Protein AF-A0A7S2GT91-F1 (afdb_monomer_lite)

InterPro domains:
  IPR021109 Aspartic peptidase domain superfamily [G3DSA:2.40.70.10] (1-88)
  IPR021109 Aspartic peptidase domain superfamily [SSF50630] (3-86)
  IPR033121 Peptidase family A1 domain [PF00026] (3-85)
  IPR033121 Peptidase family A1 domain [PS51767] (1-90)

Foldseek 3Di:
DPQVPPDWDWDQDPNDIDTQGSLLFKAFEDADADPVCVLVDDDDPVDRIDGNDGDWQAADPVGGDDDDDRSQLQQKPKDWDPPPDNVPTDMDIAGQDPVRDHQDDPVSVVPDPVVSVPHHHYHYNVPDDDDPVNVVCCVVVNIPD

Structure (mmCIF, N/CA/C/O backbone):
data_AF-A0A7S2GT91-F1
#
_entry.id   AF-A0A7S2GT91-F1
#
loop_
_atom_site.group_PDB
_atom_site.id
_atom_site.type_symbol
_atom_site.label_atom_id
_atom_site.label_alt_id
_atom_site.label_comp_id
_atom_site.label_asym_id
_atom_site.label_entity_id
_atom_site.label_seq_id
_atom_site.pdbx_PDB_ins_code
_atom_site.Cartn_x
_atom_site.Cartn_y
_atom_site.Cartn_z
_atom_site.occupancy
_atom_site.B_iso_or_equiv
_atom_site.auth_seq_id
_atom_site.auth_comp_id
_atom_site.auth_asym_id
_atom_site.auth_atom_id
_atom_site.pdbx_PDB_model_num
ATOM 1 N N . SER A 1 1 ? 7.540 -9.090 -18.708 1.00 60.00 1 SER A N 1
ATOM 2 C CA . SER A 1 1 ? 7.267 -10.076 -17.644 1.00 60.00 1 SER A CA 1
ATOM 3 C C . SER A 1 1 ? 5.982 -10.811 -17.950 1.00 60.00 1 SER A C 1
ATOM 5 O O . SER A 1 1 ? 5.099 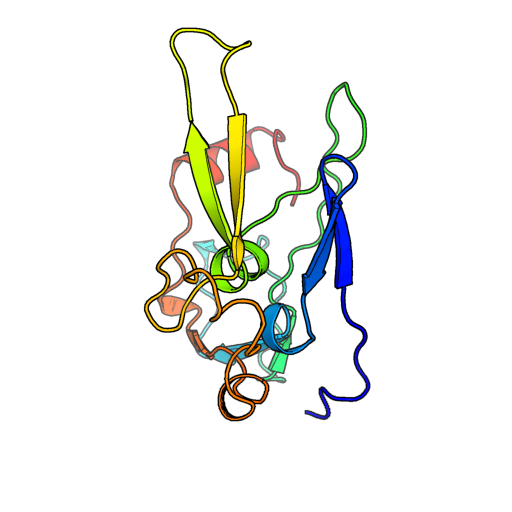-10.192 -18.525 1.00 60.00 1 SER A O 1
ATOM 7 N N . ASN A 1 2 ? 5.879 -12.097 -17.606 1.00 77.56 2 ASN A N 1
ATOM 8 C CA . ASN A 1 2 ? 4.626 -12.842 -17.730 1.00 77.56 2 ASN A CA 1
ATOM 9 C C . ASN A 1 2 ? 3.833 -12.684 -16.423 1.00 77.56 2 ASN A C 1
ATOM 11 O O . ASN A 1 2 ? 4.200 -13.292 -15.422 1.00 77.56 2 ASN A O 1
ATOM 15 N N . LEU A 1 3 ? 2.832 -11.803 -16.405 1.00 84.12 3 LEU A N 1
ATOM 16 C CA . LEU A 1 3 ? 2.021 -11.534 -15.208 1.00 84.12 3 LEU A CA 1
ATOM 17 C C . LEU A 1 3 ? 0.912 -12.567 -15.017 1.00 84.12 3 LEU A C 1
ATOM 19 O O . LEU A 1 3 ? 0.526 -12.834 -13.888 1.00 84.12 3 LEU A O 1
ATOM 23 N N . GLU A 1 4 ? 0.472 -13.207 -16.100 1.00 82.31 4 GLU A N 1
ATOM 24 C CA . GLU A 1 4 ? -0.656 -14.148 -16.110 1.00 82.31 4 GLU A CA 1
ATOM 25 C C . GLU A 1 4 ? -0.399 -15.419 -15.287 1.00 82.31 4 GLU A C 1
ATOM 27 O O . GLU A 1 4 ? -1.331 -16.130 -14.925 1.00 82.31 4 GLU A O 1
ATOM 32 N N . VAL A 1 5 ? 0.868 -15.720 -14.989 1.00 88.00 5 VAL A N 1
ATOM 33 C CA . VAL A 1 5 ? 1.263 -16.870 -14.159 1.00 88.00 5 VAL A CA 1
ATOM 34 C C . VAL A 1 5 ? 1.324 -16.544 -12.669 1.00 88.00 5 VAL A C 1
ATOM 36 O O . VAL A 1 5 ? 1.514 -17.448 -11.855 1.00 88.00 5 VAL A O 1
ATOM 39 N N . LEU A 1 6 ? 1.227 -15.265 -12.304 1.00 91.50 6 LEU A N 1
ATOM 40 C CA . LEU A 1 6 ? 1.291 -14.830 -10.917 1.00 91.50 6 LEU A CA 1
ATOM 41 C C . LEU A 1 6 ? -0.102 -14.911 -10.275 1.00 91.50 6 LEU A C 1
ATOM 43 O O . LEU A 1 6 ? -1.104 -14.660 -10.943 1.00 91.50 6 LEU A O 1
ATOM 47 N N . PRO A 1 7 ? -0.189 -15.264 -8.984 1.00 94.50 7 PRO A N 1
ATOM 48 C CA . PRO A 1 7 ? -1.471 -15.428 -8.319 1.00 94.50 7 PRO A CA 1
ATOM 49 C C . PRO A 1 7 ? -2.102 -14.082 -7.959 1.00 94.50 7 PRO A C 1
ATOM 51 O O . PRO A 1 7 ? -1.409 -13.093 -7.711 1.00 94.50 7 PRO A O 1
ATOM 54 N N . ASP A 1 8 ? -3.419 -14.077 -7.798 1.00 93.88 8 ASP A N 1
ATOM 55 C CA . ASP A 1 8 ? -4.094 -13.008 -7.069 1.00 93.88 8 ASP A CA 1
ATOM 56 C C . ASP A 1 8 ? -3.780 -13.130 -5.569 1.00 93.88 8 ASP A C 1
ATOM 58 O O . ASP A 1 8 ? -3.838 -14.219 -4.990 1.00 93.88 8 ASP A O 1
ATOM 62 N N . LEU A 1 9 ? -3.482 -12.008 -4.911 1.00 94.38 9 LEU A N 1
ATOM 63 C CA . LEU A 1 9 ? -3.353 -11.963 -3.453 1.00 94.38 9 LEU A CA 1
ATOM 64 C C . LEU A 1 9 ? -4.732 -11.741 -2.832 1.00 94.38 9 LEU A C 1
ATOM 66 O O . LEU A 1 9 ? -5.360 -10.707 -3.070 1.00 94.38 9 LEU A O 1
ATOM 70 N N . ALA A 1 10 ? -5.194 -12.701 -2.032 1.00 94.38 10 ALA A N 1
ATOM 71 C CA . ALA A 1 10 ? -6.504 -12.670 -1.391 1.00 94.38 10 ALA A CA 1
ATOM 72 C C . ALA A 1 10 ? -6.414 -12.254 0.086 1.00 94.38 10 ALA A C 1
ATOM 74 O O . ALA A 1 10 ? -5.566 -12.738 0.834 1.00 94.38 10 ALA A O 1
ATOM 75 N N . PHE A 1 11 ? -7.333 -11.387 0.507 1.00 93.44 11 PHE A N 1
ATOM 76 C CA . PHE A 1 11 ? -7.465 -10.882 1.871 1.00 93.44 11 PHE A CA 1
ATOM 77 C C . PHE A 1 11 ? -8.904 -11.059 2.349 1.00 93.44 11 PHE A C 1
ATOM 79 O O . PHE A 1 11 ? -9.843 -10.819 1.591 1.00 93.44 11 PHE A O 1
ATOM 86 N N . GLU A 1 12 ? -9.084 -11.404 3.621 1.00 94.06 12 GLU A N 1
ATOM 87 C CA . GLU A 1 12 ? -10.391 -11.389 4.275 1.00 94.06 12 GLU A CA 1
ATOM 88 C C . GLU A 1 12 ? -10.433 -10.245 5.291 1.00 94.06 12 GLU A C 1
ATOM 90 O O . GLU A 1 12 ? -9.683 -10.235 6.267 1.00 94.06 12 GLU A O 1
ATOM 95 N N . LEU A 1 13 ? -11.298 -9.256 5.053 1.00 93.06 13 LEU A N 1
ATOM 96 C CA . LEU A 1 13 ? -11.443 -8.080 5.912 1.00 93.06 13 LEU A CA 1
ATOM 97 C C . LEU A 1 13 ? -12.910 -7.939 6.316 1.00 93.06 13 LEU A C 1
ATOM 99 O O . LEU A 1 13 ? -13.780 -7.731 5.471 1.00 93.06 13 LEU A O 1
ATOM 103 N N . GLY A 1 14 ? -13.197 -8.070 7.614 1.00 89.94 14 GLY A N 1
ATOM 104 C CA . GLY A 1 14 ? -14.567 -7.982 8.133 1.00 89.94 14 GLY A CA 1
ATOM 105 C C . GLY A 1 14 ? -15.518 -9.020 7.521 1.00 89.94 14 GLY A C 1
ATOM 106 O O . GLY A 1 14 ? -16.666 -8.692 7.231 1.00 89.94 14 GLY A O 1
ATOM 107 N N . GLY A 1 15 ? -15.023 -10.237 7.258 1.00 93.06 15 GLY A N 1
ATOM 108 C CA . GLY A 1 15 ? -15.782 -11.322 6.624 1.00 93.06 15 GLY A CA 1
ATOM 109 C C . GLY A 1 15 ? -16.044 -11.131 5.125 1.00 93.06 15 GLY A C 1
ATOM 110 O O . GLY A 1 15 ? -16.857 -11.854 4.553 1.00 93.06 15 GLY A O 1
ATOM 111 N N . LYS A 1 16 ? -15.400 -10.148 4.478 1.00 92.50 16 LYS A N 1
ATOM 112 C CA . LYS A 1 16 ? -15.510 -9.903 3.034 1.00 92.50 16 LYS A CA 1
ATOM 113 C C . LYS A 1 16 ? -14.185 -10.196 2.323 1.00 92.50 16 LYS A C 1
ATOM 115 O O . LYS A 1 16 ? -13.140 -9.766 2.820 1.00 92.50 16 LYS A O 1
ATOM 120 N N . PRO A 1 17 ? -14.214 -10.873 1.162 1.00 94.06 17 PRO A N 1
ATOM 121 C CA . PRO A 1 17 ? -13.017 -11.131 0.377 1.00 94.06 17 PRO A CA 1
ATOM 122 C C . PRO A 1 17 ? -12.605 -9.900 -0.442 1.00 94.06 17 PRO A C 1
ATOM 124 O O . PRO A 1 17 ? -13.443 -9.220 -1.035 1.00 94.06 17 PRO A O 1
ATOM 127 N N . PHE A 1 18 ? -11.300 -9.656 -0.516 1.00 94.00 18 PHE A N 1
ATOM 128 C CA . PHE A 1 18 ? -10.662 -8.652 -1.366 1.00 94.00 18 PHE A CA 1
ATOM 129 C C . PHE A 1 18 ? -9.497 -9.298 -2.112 1.00 94.00 18 PHE A C 1
ATOM 131 O O . PHE A 1 18 ? -8.775 -10.111 -1.541 1.00 94.00 18 PHE A O 1
ATOM 138 N N . MET A 1 19 ? -9.303 -8.940 -3.380 1.00 94.50 19 MET A N 1
ATOM 139 C CA . MET A 1 19 ? -8.294 -9.546 -4.245 1.00 94.50 19 MET A CA 1
ATOM 140 C C . MET A 1 19 ? -7.448 -8.473 -4.923 1.00 94.50 19 MET A C 1
ATOM 142 O O . MET A 1 19 ? -7.968 -7.505 -5.482 1.00 94.50 19 MET A O 1
ATOM 146 N N . LEU A 1 20 ? -6.132 -8.659 -4.890 1.00 92.88 20 LEU A N 1
ATOM 147 C CA . LEU A 1 20 ? -5.183 -7.853 -5.645 1.00 92.88 20 LEU A CA 1
ATOM 148 C C . LEU A 1 20 ? -4.613 -8.697 -6.787 1.00 92.88 20 LEU A C 1
ATOM 150 O O . LEU A 1 20 ? -3.889 -9.653 -6.502 1.00 92.88 20 LEU A O 1
ATOM 154 N N . PRO A 1 21 ? -4.905 -8.350 -8.051 1.00 92.50 21 PRO A N 1
ATOM 155 C CA . PRO A 1 21 ? -4.297 -9.032 -9.180 1.00 92.50 21 PRO A CA 1
ATOM 156 C C . PRO A 1 21 ? -2.807 -8.681 -9.305 1.00 92.50 21 PRO A C 1
ATOM 158 O O . PRO A 1 21 ? -2.372 -7.680 -8.717 1.00 92.50 21 PRO A O 1
ATOM 161 N N . PRO A 1 22 ? -2.021 -9.451 -10.078 1.00 93.50 22 PRO A N 1
ATOM 162 C CA . PRO A 1 22 ? -0.601 -9.197 -10.313 1.00 93.50 22 PRO A CA 1
ATOM 163 C C . PRO A 1 22 ? -0.260 -7.743 -10.633 1.00 93.50 22 PRO A C 1
ATOM 165 O O . PRO A 1 22 ? 0.687 -7.194 -10.078 1.00 93.50 22 PRO A O 1
ATOM 168 N N . GLU A 1 23 ? -1.064 -7.058 -11.441 1.00 90.12 23 GLU A N 1
ATOM 169 C CA . GLU A 1 23 ? -0.813 -5.669 -11.844 1.00 90.12 23 GLU A CA 1
ATOM 170 C C . GLU A 1 23 ? -1.006 -4.654 -10.712 1.00 90.12 23 GLU A C 1
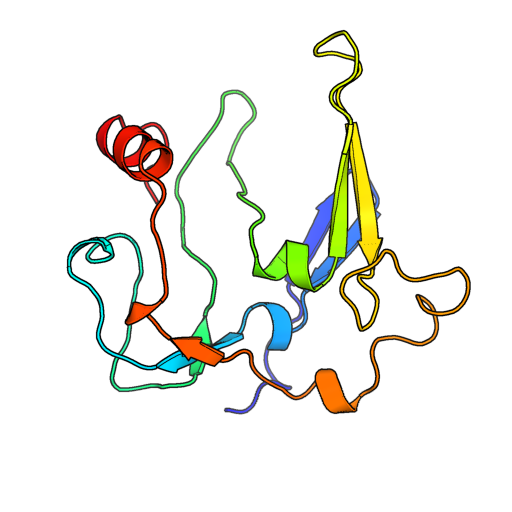ATOM 172 O O . GLU A 1 23 ? -0.571 -3.505 -10.819 1.00 90.12 23 GLU A O 1
ATOM 177 N N . ALA A 1 24 ? -1.670 -5.049 -9.623 1.00 91.19 24 ALA A N 1
ATOM 178 C CA . ALA A 1 24 ? -1.828 -4.204 -8.449 1.00 91.19 24 ALA A CA 1
ATOM 179 C C . ALA A 1 24 ? -0.580 -4.220 -7.555 1.00 91.19 24 ALA A C 1
ATOM 181 O O . ALA A 1 24 ? -0.309 -3.214 -6.897 1.00 91.19 24 ALA A O 1
ATOM 182 N N . TYR A 1 25 ? 0.175 -5.325 -7.530 1.00 92.19 25 TYR A N 1
ATOM 183 C CA . TYR A 1 25 ? 1.337 -5.502 -6.650 1.00 92.19 25 TYR A CA 1
ATOM 184 C C . TYR A 1 25 ? 2.674 -5.673 -7.388 1.00 92.19 25 TYR A C 1
ATOM 186 O O . TYR A 1 25 ? 3.717 -5.672 -6.739 1.00 92.19 25 TYR A O 1
ATOM 194 N N . MET A 1 26 ? 2.669 -5.774 -8.716 1.00 92.75 26 MET A N 1
ATOM 195 C CA . MET A 1 26 ? 3.848 -5.705 -9.582 1.00 92.75 26 MET A CA 1
ATOM 196 C C . MET A 1 26 ? 3.911 -4.345 -10.282 1.00 92.75 26 MET A C 1
ATOM 198 O O . MET A 1 26 ? 2.888 -3.753 -10.629 1.00 92.75 26 MET A O 1
ATOM 202 N N . GLY A 1 27 ? 5.117 -3.848 -10.546 1.00 91.88 27 GLY A N 1
ATOM 203 C CA . GLY A 1 27 ? 5.306 -2.591 -11.266 1.00 91.88 27 GLY A CA 1
ATOM 204 C C . GLY A 1 27 ? 6.655 -2.480 -11.954 1.00 91.88 27 GLY A C 1
ATOM 205 O O . GLY A 1 27 ? 7.585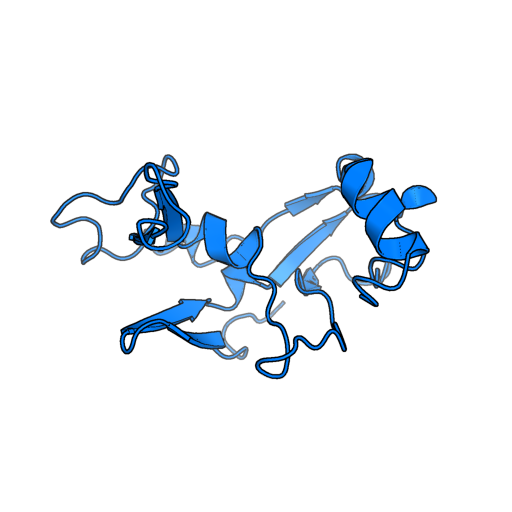 -3.216 -11.649 1.00 91.88 27 GLY A O 1
ATOM 206 N N . GLU A 1 28 ? 6.747 -1.546 -12.890 1.00 92.12 28 GLU A N 1
ATOM 207 C CA . GLU A 1 28 ? 7.996 -1.091 -13.486 1.00 92.12 28 GLU A CA 1
ATOM 208 C C . GLU A 1 28 ? 8.639 -0.042 -12.571 1.00 92.12 28 GLU A C 1
ATOM 210 O O . GLU A 1 28 ? 8.112 1.053 -12.399 1.00 92.12 28 GLU A O 1
ATOM 215 N N . VAL A 1 29 ? 9.770 -0.371 -11.962 1.00 90.62 29 VAL A N 1
ATOM 216 C CA . VAL A 1 29 ? 10.539 0.523 -11.102 1.00 90.62 29 VAL A CA 1
ATOM 217 C C . VAL A 1 29 ? 11.719 1.073 -11.893 1.00 90.62 29 VAL A C 1
ATOM 219 O O . VAL A 1 29 ? 12.499 0.322 -12.479 1.00 90.62 29 VAL A O 1
ATOM 222 N N . GLU A 1 30 ? 11.841 2.394 -11.906 1.00 90.75 30 GLU A N 1
ATOM 223 C CA . GLU A 1 30 ? 12.876 3.126 -12.630 1.00 90.75 30 GLU A CA 1
ATOM 224 C C . GLU A 1 30 ? 13.558 4.173 -11.739 1.00 90.75 30 GLU A C 1
ATOM 226 O O . GLU A 1 30 ? 13.117 4.469 -10.625 1.00 90.75 30 GLU A O 1
ATOM 231 N N . GLY A 1 31 ? 14.650 4.744 -12.249 1.00 86.56 31 GLY A N 1
ATOM 232 C CA . GLY A 1 31 ? 15.465 5.717 -11.525 1.00 86.56 31 GLY A CA 1
ATOM 233 C C . GLY A 1 31 ? 16.510 5.078 -10.605 1.00 86.56 31 GLY A C 1
ATOM 234 O O . GLY A 1 31 ? 16.666 3.859 -10.533 1.00 86.56 31 GLY A O 1
ATOM 235 N N . GLY A 1 32 ? 17.280 5.932 -9.931 1.00 85.69 32 GLY A N 1
ATOM 236 C CA . GLY A 1 32 ? 18.253 5.512 -8.923 1.00 85.69 32 GLY A CA 1
ATOM 237 C C . GLY A 1 32 ? 17.602 5.389 -7.549 1.00 85.69 32 GLY A C 1
ATOM 238 O O . GLY A 1 32 ? 16.668 6.126 -7.250 1.00 85.69 32 GLY A O 1
ATOM 239 N N . LEU A 1 33 ? 18.110 4.487 -6.706 1.00 86.75 33 LEU A N 1
ATOM 240 C CA . LEU A 1 33 ? 17.697 4.381 -5.307 1.00 86.75 33 LEU A CA 1
ATOM 241 C C . LEU A 1 33 ? 18.217 5.601 -4.523 1.00 86.75 33 LEU A C 1
ATOM 243 O O . LEU A 1 33 ? 19.433 5.716 -4.346 1.00 86.75 33 LEU A O 1
ATOM 247 N N . PRO A 1 34 ? 17.347 6.501 -4.029 1.00 87.62 34 PRO A N 1
ATOM 248 C CA . PRO A 1 34 ? 17.774 7.591 -3.166 1.00 87.62 34 PRO A CA 1
ATOM 249 C C . PRO A 1 34 ? 18.324 7.055 -1.842 1.00 87.62 34 PRO A C 1
ATOM 251 O O . PRO A 1 34 ? 17.788 6.099 -1.281 1.00 87.62 34 PRO A O 1
ATOM 254 N N . GLU A 1 35 ? 19.334 7.728 -1.289 1.00 86.44 35 GLU A N 1
ATOM 255 C CA . GLU A 1 35 ? 19.979 7.330 -0.030 1.00 86.44 35 GLU A CA 1
ATOM 256 C C . GLU A 1 35 ? 18.976 7.196 1.129 1.00 86.44 35 GLU A C 1
ATOM 258 O O . GLU A 1 35 ? 19.067 6.274 1.933 1.00 86.44 35 GLU A O 1
ATOM 263 N N . HIS A 1 36 ? 17.948 8.053 1.184 1.00 81.50 36 HIS A N 1
ATOM 264 C CA . HIS A 1 36 ? 16.930 8.007 2.241 1.00 81.50 36 HIS A CA 1
ATOM 265 C C . HIS A 1 36 ? 15.990 6.798 2.174 1.00 81.50 36 HIS A C 1
ATOM 267 O O . HIS A 1 36 ? 15.197 6.615 3.098 1.00 81.50 36 HIS A O 1
ATOM 273 N N . LEU A 1 37 ? 16.031 6.020 1.090 1.00 83.75 37 LEU A N 1
ATOM 274 C CA . LEU A 1 37 ? 15.278 4.774 0.930 1.00 83.75 37 LEU A CA 1
ATOM 275 C C . LEU A 1 37 ? 16.166 3.534 1.076 1.00 83.75 37 LEU A C 1
ATOM 277 O O . LEU A 1 37 ? 15.644 2.417 1.123 1.00 83.75 37 LEU A O 1
ATOM 281 N N . ALA A 1 38 ? 17.488 3.710 1.174 1.00 81.56 38 ALA A N 1
ATOM 282 C CA . ALA A 1 38 ? 18.410 2.607 1.394 1.00 81.56 38 ALA A CA 1
ATOM 283 C C . ALA A 1 38 ? 18.073 1.894 2.715 1.00 81.56 38 ALA A C 1
ATOM 285 O O . ALA A 1 38 ? 17.970 2.518 3.770 1.00 81.56 38 ALA A O 1
ATOM 286 N N . GLY A 1 39 ? 17.863 0.577 2.645 1.00 78.62 39 GLY A N 1
ATOM 287 C CA . GLY A 1 39 ? 17.475 -0.249 3.794 1.00 78.62 39 GLY A CA 1
ATOM 288 C C . GLY A 1 39 ? 15.979 -0.251 4.128 1.00 78.62 39 GLY A C 1
ATOM 289 O O . GLY A 1 39 ? 15.589 -0.957 5.047 1.00 78.62 39 GLY A O 1
ATOM 290 N N . VAL A 1 40 ? 15.147 0.500 3.396 1.00 78.62 40 VAL A N 1
ATOM 291 C CA . VAL A 1 40 ? 13.674 0.453 3.518 1.00 78.62 40 VAL A CA 1
ATOM 292 C C . VAL A 1 40 ? 13.055 -0.365 2.395 1.00 78.62 40 VAL A C 1
ATOM 294 O O . VAL A 1 40 ? 12.084 -1.085 2.601 1.00 78.62 40 VAL A O 1
ATOM 297 N N . ILE A 1 41 ? 13.604 -0.221 1.190 1.00 80.38 41 ILE A N 1
ATOM 298 C CA . ILE A 1 41 ? 13.122 -0.914 0.003 1.00 80.38 41 ILE A CA 1
ATOM 299 C C . ILE A 1 41 ? 14.219 -1.807 -0.561 1.00 80.38 41 ILE A C 1
ATOM 301 O O . ILE A 1 41 ? 15.386 -1.415 -0.651 1.00 80.38 41 ILE A O 1
ATOM 305 N N . SER A 1 42 ? 13.833 -3.009 -0.971 1.00 77.25 42 SER A N 1
ATOM 306 C CA . SER A 1 42 ? 14.672 -3.871 -1.793 1.00 77.25 42 SER A CA 1
ATOM 307 C C . SER A 1 42 ? 14.506 -3.448 -3.246 1.00 77.25 42 SER A C 1
ATOM 309 O O . SER A 1 42 ? 13.419 -3.559 -3.804 1.00 77.25 42 SER A O 1
ATOM 311 N N . PHE A 1 43 ? 15.578 -2.944 -3.855 1.00 81.62 43 PHE A N 1
ATOM 312 C CA . PHE A 1 43 ? 15.577 -2.522 -5.251 1.00 81.62 43 PHE A CA 1
ATOM 313 C C . PHE A 1 43 ? 16.615 -3.308 -6.042 1.00 81.62 43 PHE A C 1
ATOM 315 O O . PHE A 1 43 ? 17.790 -3.344 -5.675 1.00 81.62 43 PHE A O 1
ATOM 322 N N . ASN A 1 44 ? 16.180 -3.907 -7.148 1.00 80.19 44 ASN A N 1
ATOM 323 C CA . ASN A 1 44 ? 17.068 -4.578 -8.086 1.00 80.19 44 ASN A CA 1
ATOM 324 C C . ASN A 1 44 ? 17.184 -3.768 -9.383 1.00 80.19 44 ASN A C 1
ATOM 326 O O . ASN A 1 44 ? 16.321 -3.851 -10.249 1.00 80.19 44 ASN A O 1
ATOM 330 N N . SER A 1 45 ? 18.287 -3.039 -9.557 1.00 79.00 45 SER A N 1
ATOM 331 C CA . SER A 1 45 ? 18.522 -2.212 -10.750 1.00 79.00 45 SER A CA 1
ATOM 332 C C . SER A 1 45 ? 18.633 -2.998 -12.064 1.00 79.00 45 SER A C 1
ATOM 334 O O . SER A 1 45 ? 18.541 -2.397 -13.131 1.00 79.00 45 SER A O 1
ATOM 336 N N . SER A 1 46 ? 18.819 -4.323 -12.013 1.00 80.06 46 SER A N 1
ATOM 337 C CA . SER A 1 46 ? 18.892 -5.174 -13.210 1.00 80.06 46 SER A CA 1
ATOM 338 C C . SER A 1 46 ? 17.525 -5.567 -13.779 1.00 80.06 46 SER A C 1
ATOM 340 O O . SER A 1 46 ? 17.454 -6.001 -14.925 1.00 80.06 46 SER A O 1
ATOM 342 N N . ASN A 1 47 ? 16.441 -5.394 -13.013 1.00 80.62 47 ASN A N 1
ATOM 343 C CA . ASN A 1 47 ? 15.086 -5.753 -13.425 1.00 80.62 47 ASN A CA 1
ATOM 344 C C . ASN A 1 47 ? 14.150 -4.563 -13.260 1.00 80.62 47 ASN A C 1
ATOM 346 O O . ASN A 1 47 ? 13.976 -4.049 -12.162 1.00 80.62 47 ASN A O 1
ATOM 350 N N . THR A 1 48 ? 13.479 -4.156 -14.331 1.00 83.50 48 THR A N 1
ATOM 351 C CA . THR A 1 48 ? 12.495 -3.073 -14.244 1.00 83.50 48 THR A CA 1
ATOM 352 C C . THR A 1 48 ? 11.200 -3.553 -13.596 1.00 83.50 48 THR A C 1
ATOM 354 O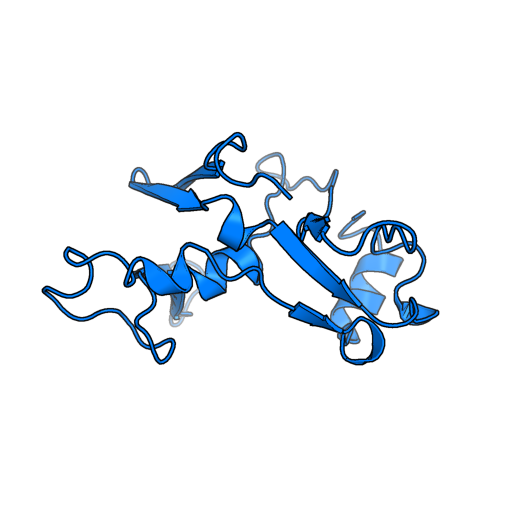 O . THR A 1 48 ? 10.619 -2.823 -12.813 1.00 83.50 48 THR A O 1
ATOM 357 N N . CYS A 1 49 ? 10.757 -4.790 -13.834 1.00 89.75 49 CYS A N 1
ATOM 358 C CA . CYS A 1 49 ? 9.537 -5.328 -13.228 1.00 89.75 49 CYS A CA 1
ATOM 359 C C . CYS A 1 49 ? 9.811 -5.918 -11.834 1.00 89.75 49 CYS A C 1
ATOM 361 O O . CYS A 1 49 ? 10.525 -6.916 -11.722 1.00 89.75 49 CYS A O 1
ATOM 363 N N . GLN A 1 50 ? 9.252 -5.316 -10.784 1.00 90.81 50 GLN A N 1
ATOM 364 C CA . GLN A 1 50 ? 9.516 -5.664 -9.384 1.00 90.81 50 GLN A CA 1
ATOM 365 C C . GLN A 1 50 ? 8.227 -5.692 -8.549 1.00 90.81 50 GLN A C 1
ATOM 367 O O . GLN A 1 50 ? 7.201 -5.126 -8.936 1.00 90.81 50 GLN A O 1
ATOM 372 N N . LEU A 1 51 ? 8.299 -6.344 -7.386 1.00 91.00 51 LEU A N 1
ATOM 373 C CA . LEU A 1 51 ? 7.249 -6.303 -6.371 1.00 91.00 51 LEU A CA 1
ATOM 374 C C . LEU A 1 51 ? 7.146 -4.893 -5.778 1.00 91.00 51 LEU A C 1
ATOM 376 O O . LEU A 1 51 ? 8.145 -4.290 -5.398 1.00 91.00 51 LEU A O 1
ATOM 380 N N . LEU A 1 52 ? 5.921 -4.395 -5.644 1.00 91.38 52 LEU A N 1
ATOM 381 C CA . LEU A 1 52 ? 5.579 -3.137 -4.973 1.00 91.38 52 LEU A CA 1
ATOM 382 C C . LEU A 1 52 ? 5.121 -3.373 -3.524 1.00 91.38 52 LEU A C 1
ATOM 384 O O . LEU A 1 52 ? 4.317 -2.612 -2.980 1.00 91.38 52 LEU A O 1
ATOM 388 N N . LEU A 1 53 ? 5.610 -4.455 -2.921 1.00 90.12 53 LEU A N 1
ATOM 389 C CA . LEU A 1 53 ? 5.343 -4.867 -1.548 1.00 90.12 53 LEU A CA 1
ATOM 390 C C . LEU A 1 53 ? 6.637 -4.802 -0.741 1.00 90.12 53 LEU A C 1
ATOM 392 O O . LEU A 1 53 ? 7.729 -4.947 -1.285 1.00 90.12 53 LEU A O 1
ATOM 396 N N . ILE A 1 54 ? 6.491 -4.595 0.562 1.00 85.62 54 ILE A N 1
ATOM 397 C CA . ILE A 1 54 ? 7.597 -4.569 1.514 1.00 85.62 54 ILE A CA 1
ATOM 398 C C . ILE A 1 54 ? 7.321 -5.674 2.530 1.00 85.62 54 ILE A C 1
ATOM 400 O O . ILE A 1 54 ? 6.204 -5.774 3.044 1.00 85.62 54 ILE A O 1
ATOM 404 N N . GLU A 1 55 ? 8.316 -6.525 2.768 1.00 84.31 55 GLU A N 1
ATOM 405 C CA . GLU A 1 55 ? 8.264 -7.501 3.855 1.00 84.31 55 GLU A CA 1
ATOM 406 C C . GLU A 1 55 ? 8.237 -6.756 5.193 1.00 84.31 55 GLU A C 1
ATOM 408 O O . GLU A 1 55 ? 8.832 -5.696 5.327 1.00 84.31 55 GLU A O 1
ATOM 413 N N . SER A 1 56 ? 7.512 -7.274 6.181 1.00 82.00 56 SER A N 1
ATOM 414 C CA . SER A 1 56 ? 7.582 -6.740 7.537 1.00 82.00 56 SER A CA 1
ATOM 415 C C . SER A 1 56 ? 7.377 -7.857 8.544 1.00 82.00 56 SER A C 1
ATOM 417 O O . SER A 1 56 ? 6.525 -8.727 8.370 1.00 82.00 56 SER A O 1
ATOM 419 N N . ASN A 1 57 ? 8.139 -7.795 9.634 1.00 83.06 57 ASN A N 1
ATOM 420 C CA . ASN A 1 57 ? 7.992 -8.671 10.795 1.00 83.06 57 ASN A CA 1
ATOM 421 C C . ASN A 1 57 ? 7.281 -7.973 11.967 1.00 83.06 57 ASN A C 1
ATOM 423 O O . ASN A 1 57 ? 7.382 -8.416 13.113 1.00 83.06 57 ASN A O 1
ATOM 427 N N . ALA A 1 58 ? 6.578 -6.869 11.698 1.00 83.19 58 ALA A N 1
ATOM 428 C CA . ALA A 1 58 ? 5.890 -6.104 12.722 1.00 83.19 58 ALA A CA 1
ATOM 429 C C . ALA A 1 58 ? 4.733 -6.897 13.354 1.00 83.19 58 ALA A C 1
ATOM 431 O O . ALA A 1 58 ? 3.932 -7.554 12.685 1.00 83.19 58 ALA A O 1
ATOM 432 N N . THR A 1 59 ? 4.608 -6.779 14.673 1.00 86.38 59 THR A N 1
ATOM 433 C CA . THR A 1 59 ? 3.547 -7.411 15.463 1.00 86.38 59 THR A CA 1
ATOM 434 C C . THR A 1 59 ? 2.873 -6.389 16.366 1.00 86.38 59 THR A C 1
ATOM 436 O O . THR A 1 59 ? 3.505 -5.451 16.848 1.00 86.38 59 THR A O 1
ATOM 439 N N . THR A 1 60 ? 1.596 -6.601 16.646 1.00 86.44 60 THR A N 1
ATOM 440 C CA . THR A 1 60 ? 0.802 -5.838 17.614 1.00 86.44 60 THR A CA 1
ATOM 441 C C . THR A 1 60 ? 0.431 -6.722 18.805 1.00 86.44 60 THR A C 1
ATOM 443 O O . THR A 1 60 ? 0.616 -7.939 18.767 1.00 86.44 60 THR A O 1
ATOM 446 N N . SER A 1 61 ? -0.184 -6.141 19.839 1.00 90.00 61 SER A N 1
ATOM 447 C CA . SER A 1 61 ? -0.819 -6.901 20.929 1.00 90.00 61 SER A CA 1
ATOM 448 C C . SER A 1 61 ? -1.879 -7.902 20.452 1.00 90.00 61 SER A C 1
ATOM 450 O O . SER A 1 61 ? -2.251 -8.800 21.199 1.00 90.00 61 SER A O 1
ATOM 452 N N . ASN A 1 62 ? -2.374 -7.745 19.223 1.00 88.12 62 ASN A N 1
ATOM 453 C CA . ASN A 1 62 ? -3.440 -8.544 18.630 1.00 88.12 62 ASN A CA 1
ATOM 454 C C . ASN A 1 62 ? -2.919 -9.547 17.584 1.00 88.12 62 ASN A C 1
ATOM 456 O O . ASN A 1 62 ? -3.724 -10.211 16.938 1.00 88.12 62 ASN A O 1
ATOM 460 N N . GLY A 1 63 ? -1.597 -9.665 17.411 1.00 89.94 63 GLY A N 1
ATOM 461 C CA . GLY A 1 63 ? -0.969 -10.565 16.440 1.00 89.94 63 GLY A CA 1
ATOM 462 C C . GLY A 1 63 ? -0.181 -9.833 15.354 1.00 89.94 63 GLY A C 1
ATOM 463 O O . GLY A 1 63 ? 0.121 -8.644 15.478 1.00 89.94 63 GLY A O 1
ATOM 464 N N . ALA A 1 64 ? 0.184 -10.565 14.299 1.00 90.12 64 ALA A N 1
ATOM 465 C CA . ALA A 1 64 ? 0.972 -10.049 13.181 1.00 90.12 64 ALA A CA 1
ATOM 466 C C . ALA A 1 64 ? 0.287 -8.855 12.495 1.00 90.12 64 ALA A C 1
ATOM 468 O O . ALA A 1 64 ? -0.929 -8.852 12.296 1.00 90.12 64 ALA A O 1
ATOM 469 N N . LEU A 1 65 ? 1.072 -7.834 12.145 1.00 88.56 65 LEU A N 1
ATOM 470 C CA . LEU A 1 65 ? 0.573 -6.615 11.522 1.00 88.56 65 LEU A CA 1
ATOM 471 C C . LEU A 1 65 ? 0.659 -6.710 9.999 1.00 88.56 65 LEU A C 1
ATOM 473 O O . LEU A 1 65 ? 1.736 -6.902 9.446 1.00 88.56 65 LEU A O 1
ATOM 477 N N . TRP A 1 66 ? -0.461 -6.453 9.328 1.00 89.88 66 TRP A N 1
ATOM 478 C CA . TRP A 1 66 ? -0.478 -6.126 7.905 1.00 89.88 66 TRP A CA 1
ATOM 479 C C . TRP A 1 66 ? -0.649 -4.623 7.712 1.00 89.88 66 TRP A C 1
ATOM 481 O O . TRP A 1 66 ? -1.538 -4.007 8.302 1.00 89.88 66 TRP A O 1
ATOM 491 N N . ILE A 1 67 ? 0.185 -4.036 6.854 1.00 90.00 67 ILE A N 1
ATOM 492 C CA . ILE A 1 67 ? 0.074 -2.634 6.448 1.00 90.00 67 ILE A CA 1
ATOM 493 C C . ILE A 1 67 ? -0.421 -2.602 5.004 1.00 90.00 67 ILE A C 1
ATOM 495 O O . ILE A 1 67 ? 0.312 -2.921 4.070 1.00 90.00 67 ILE A O 1
ATOM 499 N N . LEU A 1 68 ? -1.678 -2.206 4.818 1.00 92.81 68 LEU A N 1
ATOM 500 C CA . LEU A 1 68 ? -2.264 -2.029 3.493 1.00 92.81 68 LEU A CA 1
ATOM 501 C C . LEU A 1 68 ? -1.960 -0.617 2.995 1.00 92.81 68 LEU A C 1
ATOM 503 O O . LEU A 1 68 ? -2.394 0.370 3.587 1.00 92.81 68 LEU A O 1
ATOM 507 N N . GLY A 1 69 ? -1.173 -0.535 1.925 1.00 90.88 69 GLY A N 1
ATOM 508 C CA . GLY A 1 69 ? -0.726 0.723 1.337 1.00 90.88 69 GLY A CA 1
ATOM 509 C C . GLY A 1 69 ? -1.267 0.961 -0.070 1.00 90.88 69 GLY A C 1
ATOM 510 O O . GLY A 1 69 ? -2.361 0.533 -0.440 1.00 90.88 69 GLY A O 1
ATOM 511 N N . MET A 1 70 ? -0.454 1.639 -0.880 1.00 90.31 70 MET A N 1
ATOM 512 C CA . MET A 1 70 ? -0.827 2.085 -2.224 1.00 90.31 70 MET A CA 1
ATOM 513 C C . MET A 1 70 ? -1.310 0.975 -3.176 1.00 90.31 70 MET A C 1
ATOM 515 O O . MET A 1 70 ? -2.284 1.242 -3.876 1.00 90.31 70 MET A O 1
ATOM 519 N N . PRO A 1 71 ? -0.716 -0.237 -3.230 1.00 91.31 71 PRO A N 1
ATOM 520 C CA . PRO A 1 71 ? -1.257 -1.337 -4.039 1.00 91.31 71 PRO A CA 1
ATOM 521 C C . PRO A 1 71 ? -2.744 -1.604 -3.772 1.00 91.31 71 PRO A C 1
ATOM 523 O O . PRO A 1 71 ? -3.544 -1.707 -4.700 1.00 91.31 71 PRO A O 1
ATOM 526 N N . PHE A 1 72 ? -3.130 -1.610 -2.494 1.00 93.56 72 PHE A N 1
ATOM 527 C CA . PHE A 1 72 ? -4.510 -1.816 -2.074 1.00 93.56 72 PHE A CA 1
ATOM 528 C C . PHE A 1 72 ? -5.375 -0.582 -2.357 1.00 93.56 72 PHE A C 1
ATOM 530 O O . PHE A 1 72 ? -6.388 -0.694 -3.042 1.00 93.56 72 PHE A O 1
ATOM 537 N N . PHE A 1 73 ? -4.952 0.609 -1.915 1.00 91.81 73 PHE A N 1
ATOM 538 C CA . PHE A 1 73 ? -5.732 1.852 -2.063 1.00 91.81 73 PHE A CA 1
ATOM 539 C C . PHE A 1 73 ? -5.909 2.332 -3.510 1.00 91.81 73 PHE A C 1
ATOM 541 O O . PHE A 1 73 ? -6.749 3.183 -3.785 1.00 91.81 73 PHE A O 1
ATOM 548 N N . ARG A 1 74 ? -5.116 1.820 -4.457 1.00 89.25 74 ARG A N 1
ATOM 549 C CA . ARG A 1 74 ? -5.309 2.092 -5.890 1.00 89.25 74 ARG A CA 1
ATOM 550 C C . ARG A 1 74 ? -6.361 1.191 -6.525 1.00 89.25 74 ARG A C 1
ATOM 552 O O . ARG A 1 74 ? -7.006 1.622 -7.475 1.00 89.25 74 ARG A O 1
ATOM 559 N N . LYS A 1 75 ? -6.493 -0.053 -6.055 1.00 90.62 75 LYS A N 1
ATOM 560 C CA . LYS A 1 75 ? -7.524 -0.993 -6.522 1.00 90.62 75 LYS A CA 1
ATOM 561 C C . LYS A 1 75 ? -8.856 -0.732 -5.821 1.00 90.62 75 LYS A C 1
ATOM 563 O O . LYS A 1 75 ? -9.912 -0.832 -6.444 1.00 90.62 75 LYS A O 1
ATOM 568 N N . TYR A 1 76 ? -8.790 -0.368 -4.547 1.00 92.94 76 TYR A N 1
ATOM 569 C CA . TYR A 1 76 ? -9.944 -0.136 -3.704 1.00 92.94 76 TYR A CA 1
ATOM 570 C C . TYR A 1 76 ? -9.957 1.292 -3.176 1.00 92.94 76 TYR A C 1
ATOM 572 O O . TYR A 1 76 ? -9.015 1.741 -2.527 1.00 92.94 76 TYR A O 1
ATOM 580 N N . TYR A 1 77 ? -11.058 1.989 -3.428 1.00 93.25 77 TYR A N 1
ATOM 581 C CA . TYR A 1 77 ? -11.341 3.259 -2.795 1.00 93.25 77 TYR A CA 1
ATOM 582 C C . TYR A 1 77 ? -11.647 3.021 -1.315 1.00 93.25 77 TYR A C 1
ATOM 584 O O . TYR A 1 77 ? -12.599 2.311 -0.977 1.00 93.25 77 TYR A O 1
ATOM 592 N N . THR A 1 78 ? -10.851 3.633 -0.440 1.00 93.81 78 THR A N 1
ATOM 593 C CA . THR A 1 78 ? -10.972 3.488 1.014 1.00 93.81 78 THR A CA 1
ATOM 594 C C . THR A 1 78 ? -11.234 4.840 1.657 1.00 93.81 78 THR A C 1
ATOM 596 O O . THR A 1 78 ? -10.472 5.785 1.464 1.00 93.81 78 THR A O 1
ATOM 599 N N . THR A 1 79 ? -12.288 4.931 2.465 1.00 94.69 79 THR A N 1
ATOM 600 C CA . THR A 1 79 ? -12.587 6.111 3.289 1.00 94.69 79 THR A CA 1
ATOM 601 C C . THR A 1 79 ? -12.517 5.756 4.759 1.00 94.69 79 THR A C 1
ATOM 603 O O . THR A 1 79 ? -13.022 4.716 5.173 1.00 94.69 79 THR A O 1
ATOM 606 N N . PHE A 1 80 ? -11.933 6.647 5.555 1.00 95.12 80 PHE A N 1
ATOM 607 C CA . PHE A 1 80 ? -11.835 6.509 7.002 1.00 95.12 80 PHE A CA 1
ATOM 608 C C . PHE A 1 80 ? -12.822 7.461 7.673 1.00 95.12 80 PHE A C 1
ATOM 610 O O . PHE A 1 80 ? -12.773 8.671 7.462 1.00 95.12 80 PHE A O 1
ATOM 617 N N . HIS A 1 81 ? -13.705 6.913 8.498 1.00 96.44 81 HIS A N 1
ATOM 618 C CA . HIS A 1 81 ? -14.608 7.667 9.351 1.00 96.44 81 HIS A CA 1
ATOM 619 C C . HIS A 1 81 ? -14.063 7.644 10.777 1.00 96.44 81 HIS A C 1
ATOM 621 O O . HIS A 1 81 ? -13.952 6.584 11.390 1.00 96.44 81 HIS A O 1
ATOM 627 N N . LEU A 1 82 ? -13.688 8.810 11.301 1.00 95.56 82 LEU A N 1
ATOM 628 C CA . LEU A 1 82 ? -13.054 8.901 12.617 1.00 95.56 82 LEU A CA 1
ATOM 629 C C . LEU A 1 82 ? -14.054 8.895 13.781 1.00 95.56 82 LEU A C 1
ATOM 631 O O . LEU A 1 82 ? -13.665 8.484 14.870 1.00 95.56 82 LEU A O 1
ATOM 635 N N . GLY A 1 83 ? -15.302 9.324 13.555 1.00 94.75 83 GLY A N 1
ATOM 636 C CA . GLY A 1 83 ? -16.302 9.494 14.615 1.00 94.75 83 GLY A CA 1
ATOM 637 C C . GLY A 1 83 ? -15.898 10.508 15.694 1.00 94.75 83 GLY A C 1
ATOM 638 O O . GLY A 1 83 ? -14.873 11.187 15.580 1.00 94.75 83 GLY A O 1
ATOM 639 N N . ALA A 1 84 ? -16.709 10.619 16.748 1.00 95.81 84 ALA A N 1
ATOM 640 C CA . ALA A 1 84 ? -16.380 11.422 17.930 1.00 95.81 84 ALA A CA 1
ATOM 641 C C . ALA A 1 84 ? -15.464 10.670 18.914 1.00 95.81 84 ALA A C 1
ATOM 643 O O . ALA A 1 84 ? -14.716 11.287 19.676 1.00 95.81 84 ALA A O 1
ATOM 644 N N . SER A 1 85 ? -15.509 9.337 18.889 1.00 96.31 85 SER A N 1
ATOM 645 C CA . SER A 1 85 ? -14.810 8.438 19.811 1.00 96.31 85 SER A CA 1
ATOM 646 C C . SER A 1 85 ? -13.992 7.374 19.069 1.00 96.31 85 SER A C 1
ATOM 648 O O . SER A 1 85 ? -14.027 7.275 17.842 1.00 96.31 85 SER A O 1
ATOM 650 N N . ARG A 1 86 ? -13.195 6.573 19.792 1.00 91.69 86 ARG A N 1
ATOM 651 C CA . ARG A 1 86 ? -12.390 5.506 19.168 1.00 91.69 86 ARG A CA 1
ATOM 652 C C . ARG A 1 86 ? -13.275 4.364 18.670 1.00 91.69 86 ARG A C 1
ATOM 654 O O . ARG A 1 86 ? -12.926 3.717 17.689 1.00 91.69 86 ARG A O 1
ATOM 661 N N . GLU A 1 87 ? -14.390 4.143 19.344 1.00 95.00 87 GLU A N 1
ATOM 662 C CA . GLU A 1 87 ? -15.359 3.075 19.130 1.00 95.00 87 GLU A CA 1
ATOM 663 C C . GLU A 1 87 ? -16.200 3.322 17.871 1.00 95.00 87 GLU A C 1
ATOM 665 O O . GLU A 1 87 ? -16.628 2.381 17.212 1.00 95.00 87 GLU A O 1
ATOM 670 N N . GLU A 1 88 ? -16.380 4.589 17.493 1.00 95.44 88 GLU A N 1
ATOM 671 C CA . GLU A 1 88 ? -17.070 5.002 16.264 1.00 95.44 88 GLU A CA 1
ATOM 672 C C . GLU A 1 88 ? -16.173 4.968 15.012 1.00 95.44 88 GLU A C 1
ATOM 674 O O . GLU A 1 88 ? -16.643 5.204 13.887 1.00 95.44 88 GLU A O 1
ATOM 679 N N . ARG A 1 89 ? -14.873 4.687 15.184 1.00 96.06 89 ARG A N 1
ATOM 680 C CA . ARG A 1 89 ? -13.925 4.621 14.069 1.00 96.06 89 ARG A CA 1
ATOM 681 C C . ARG A 1 89 ? -14.264 3.452 13.169 1.00 96.06 89 ARG A C 1
ATOM 683 O O . ARG A 1 89 ? -14.314 2.302 13.592 1.00 96.06 89 ARG A O 1
ATOM 690 N N . SER A 1 90 ? -14.427 3.755 11.895 1.00 95.38 90 SER A N 1
ATOM 691 C CA . SER A 1 90 ? -14.725 2.778 10.860 1.00 95.38 90 SER A CA 1
ATOM 692 C C . SER A 1 90 ? -14.001 3.144 9.576 1.00 95.38 90 SER A C 1
ATOM 694 O O . SER A 1 90 ? -13.527 4.266 9.388 1.00 95.38 90 SER A O 1
ATOM 696 N N . PHE A 1 91 ? -13.890 2.178 8.678 1.00 93.81 91 PHE A N 1
ATOM 697 C CA . PHE A 1 91 ? -13.450 2.428 7.319 1.00 93.81 91 PHE A CA 1
ATOM 698 C C . PHE A 1 91 ? -14.375 1.700 6.353 1.00 93.81 91 PHE A C 1
ATOM 700 O O . PHE A 1 91 ? -14.938 0.652 6.671 1.00 93.81 91 PHE A O 1
ATOM 707 N N . TYR A 1 92 ? -14.534 2.283 5.175 1.00 94.25 92 TYR A N 1
ATOM 708 C CA . TYR A 1 92 ? -15.405 1.795 4.118 1.00 94.25 92 TYR A CA 1
ATOM 709 C C . TYR A 1 92 ? -14.561 1.563 2.879 1.00 94.25 92 TYR A C 1
ATOM 711 O O . TYR A 1 92 ? -13.725 2.401 2.540 1.00 94.25 92 TYR A O 1
ATOM 719 N N . ILE A 1 93 ? -14.774 0.422 2.231 1.00 93.50 93 ILE A N 1
ATOM 720 C CA . ILE A 1 93 ? -14.000 -0.011 1.072 1.00 93.50 93 ILE A CA 1
ATOM 721 C C . ILE A 1 93 ? -14.966 -0.335 -0.064 1.00 93.50 93 ILE A C 1
ATOM 723 O O . ILE A 1 93 ? -15.956 -1.039 0.145 1.00 93.50 93 ILE A O 1
ATOM 727 N N . THR A 1 94 ? -14.659 0.156 -1.259 1.00 91.94 94 THR A N 1
ATOM 728 C CA . THR A 1 94 ? -15.305 -0.233 -2.519 1.00 91.94 94 THR A CA 1
ATOM 729 C C . THR A 1 94 ? -14.264 -0.286 -3.636 1.00 91.94 94 THR A C 1
ATOM 731 O O . THR A 1 94 ? -13.134 0.159 -3.441 1.00 91.94 94 THR A O 1
ATOM 734 N N . GLU A 1 95 ? -14.589 -0.845 -4.801 1.00 90.56 95 GLU A N 1
ATOM 735 C CA . GLU A 1 95 ? -13.685 -0.752 -5.952 1.00 90.56 95 GLU A CA 1
ATOM 736 C C . GLU A 1 95 ? -13.452 0.715 -6.342 1.00 90.56 95 GLU A C 1
ATOM 738 O O . GLU A 1 95 ? -14.363 1.544 -6.288 1.00 90.56 95 GLU A O 1
ATOM 743 N N . ALA A 1 96 ? -12.216 1.042 -6.719 1.00 89.75 96 ALA A N 1
ATOM 744 C CA . ALA A 1 96 ? -11.899 2.354 -7.266 1.00 89.75 96 ALA A CA 1
ATOM 745 C C . ALA A 1 96 ? -12.333 2.439 -8.739 1.00 89.75 96 ALA A C 1
ATOM 747 O O . ALA A 1 96 ? -11.979 1.580 -9.551 1.00 89.75 96 ALA A O 1
ATOM 748 N N . GLY A 1 97 ? -13.064 3.498 -9.082 1.00 84.00 97 GLY A N 1
ATOM 749 C CA . GLY A 1 97 ? -13.405 3.877 -10.449 1.00 84.00 97 GLY A CA 1
ATOM 750 C C . GLY A 1 97 ? -12.194 4.382 -11.243 1.00 84.00 97 GLY A C 1
ATOM 751 O O . GLY A 1 97 ? -11.064 4.465 -10.749 1.00 84.00 97 GLY A O 1
ATOM 752 N N . GLN A 1 98 ? -12.410 4.733 -12.513 1.00 78.81 98 GLN A N 1
ATOM 753 C CA . GLN A 1 98 ? -11.317 5.109 -13.424 1.00 78.81 98 GLN A CA 1
ATOM 754 C C . GLN A 1 98 ? -10.561 6.377 -13.006 1.00 78.81 98 GLN A C 1
ATOM 756 O O . GLN A 1 98 ? -9.371 6.506 -13.320 1.00 78.81 98 GLN A O 1
ATOM 761 N N . ASP A 1 99 ? -11.254 7.272 -12.314 1.00 83.19 99 ASP A N 1
ATOM 762 C CA . ASP A 1 99 ? -10.815 8.557 -11.775 1.00 83.19 99 ASP A CA 1
ATOM 763 C C . ASP A 1 99 ? -10.430 8.476 -10.285 1.00 83.19 99 ASP A C 1
ATOM 765 O O . ASP A 1 99 ? -10.273 9.502 -9.627 1.00 83.19 99 ASP A O 1
ATOM 769 N N . CYS A 1 100 ? -10.255 7.261 -9.749 1.00 80.12 100 CYS A N 1
ATOM 770 C CA . CYS A 1 100 ? -10.023 7.007 -8.325 1.00 80.12 100 CYS A CA 1
ATOM 771 C C . CYS A 1 100 ? -11.167 7.494 -7.414 1.00 80.12 100 CYS A C 1
ATOM 773 O O . CYS A 1 100 ? -10.940 7.717 -6.224 1.00 80.12 100 CYS A O 1
ATOM 775 N N . SER A 1 101 ? -12.383 7.650 -7.946 1.00 87.81 101 SER A N 1
ATOM 776 C CA . SER A 1 101 ? -13.599 7.845 -7.155 1.00 87.81 101 SER A CA 1
ATOM 777 C C . SER A 1 101 ? -14.197 6.491 -6.726 1.00 87.81 101 SER A C 1
ATOM 779 O O . SER A 1 101 ? -13.757 5.441 -7.210 1.00 87.81 101 SER A O 1
ATOM 781 N N . PRO A 1 102 ? -15.157 6.456 -5.786 1.00 88.94 102 PRO A N 1
ATOM 782 C CA . PRO A 1 102 ? -15.906 5.235 -5.501 1.00 88.94 102 PRO A CA 1
ATOM 783 C C . PRO A 1 102 ? -16.619 4.752 -6.770 1.00 88.94 102 PRO A C 1
ATOM 785 O O . PRO A 1 102 ? -17.407 5.507 -7.337 1.00 88.94 102 PRO A O 1
ATOM 788 N N . ALA A 1 103 ? -16.390 3.504 -7.192 1.00 84.12 103 ALA A N 1
ATOM 789 C CA . ALA A 1 103 ? -17.105 2.943 -8.337 1.00 84.12 103 ALA A CA 1
ATOM 790 C C . ALA A 1 103 ? -18.624 2.982 -8.095 1.00 84.12 103 ALA A C 1
ATOM 792 O O . ALA A 1 103 ? -19.110 2.564 -7.035 1.00 84.12 103 ALA A O 1
ATOM 793 N N . GLY A 1 104 ? -19.369 3.496 -9.074 1.00 74.25 104 GLY A N 1
ATOM 794 C CA . GLY A 1 104 ? -20.817 3.630 -8.985 1.00 74.25 104 GLY A CA 1
ATOM 795 C C . GLY A 1 104 ? -21.548 2.276 -8.995 1.00 74.25 104 GLY A C 1
ATOM 796 O O . GLY A 1 104 ? -20.987 1.253 -9.410 1.00 74.25 104 GLY A O 1
ATOM 797 N N . PRO A 1 105 ? -22.831 2.239 -8.585 1.00 62.94 105 PRO A N 1
ATOM 798 C CA . PRO A 1 105 ? -23.674 1.057 -8.742 1.00 62.94 105 PRO A CA 1
ATOM 799 C C . PRO A 1 105 ? -23.766 0.669 -10.228 1.00 62.94 105 PRO A C 1
ATOM 801 O O . PRO A 1 105 ? -24.370 1.385 -11.021 1.00 62.94 105 PRO A O 1
ATOM 804 N N . GLY A 1 106 ? -23.140 -0.448 -10.609 1.00 59.06 106 GLY A N 1
ATOM 805 C CA . GLY A 1 106 ? -23.065 -0.941 -11.994 1.00 59.06 106 GLY A CA 1
ATOM 806 C C . GLY A 1 106 ? -21.657 -0.928 -12.604 1.00 59.06 106 GLY A C 1
ATOM 807 O O . GLY A 1 106 ? -21.369 -1.754 -13.471 1.00 59.06 106 GLY A O 1
ATOM 808 N N . GLU A 1 107 ? -20.750 -0.090 -12.096 1.00 58.16 107 GLU A N 1
ATOM 809 C CA . GLU A 1 107 ? -19.340 -0.065 -12.518 1.00 58.16 107 GLU A CA 1
ATOM 810 C C . GLU A 1 107 ? -18.527 -1.169 -11.835 1.00 58.16 107 GLU A C 1
ATOM 812 O O . GLU A 1 107 ? -17.678 -1.787 -12.465 1.00 58.16 107 GLU A O 1
ATOM 817 N N . ALA A 1 108 ? -18.850 -1.513 -10.584 1.00 51.97 108 ALA A N 1
ATOM 818 C CA . ALA A 1 108 ? -18.204 -2.622 -9.871 1.00 51.97 108 ALA A CA 1
ATOM 819 C C . ALA A 1 108 ? -18.412 -3.995 -10.554 1.00 51.97 108 ALA A C 1
ATOM 821 O O . ALA A 1 108 ? -17.604 -4.906 -10.401 1.00 51.97 108 ALA A O 1
ATOM 822 N N . SER A 1 109 ? -19.498 -4.150 -11.320 1.00 47.88 109 SER A N 1
ATOM 823 C CA . SER A 1 109 ? -19.817 -5.352 -12.107 1.00 47.88 109 SER A CA 1
ATOM 824 C C . SER A 1 109 ? -19.223 -5.334 -13.518 1.00 47.88 109 SER A C 1
ATOM 826 O O . SER A 1 109 ? -19.082 -6.385 -14.141 1.00 47.88 109 SER A O 1
ATOM 828 N N . GLN A 1 110 ? -18.839 -4.159 -14.017 1.00 45.84 110 GLN A N 1
ATOM 829 C CA . GLN A 1 110 ? -18.040 -4.009 -15.226 1.00 45.84 110 GLN A CA 1
ATOM 830 C C . GLN A 1 110 ? -16.603 -3.804 -14.778 1.00 45.84 110 GLN A C 1
ATOM 832 O O . GLN A 1 110 ? -16.086 -2.691 -14.811 1.00 45.84 110 GLN A O 1
ATOM 837 N N . GLY A 1 111 ? -15.995 -4.884 -14.273 1.00 49.00 111 GLY A N 1
ATOM 838 C CA . GLY A 1 111 ? -14.625 -4.857 -13.774 1.00 49.00 111 GLY A CA 1
ATOM 839 C C . GLY A 1 111 ? -13.727 -4.018 -14.682 1.00 49.00 111 GLY A C 1
ATOM 840 O O . GLY A 1 111 ? -13.892 -4.054 -15.900 1.00 49.00 111 GLY A O 1
ATOM 841 N N . VAL A 1 112 ? -12.825 -3.248 -14.060 1.00 51.38 112 VAL A N 1
ATOM 842 C CA . VAL A 1 112 ? -11.891 -2.311 -14.710 1.00 51.38 112 VAL A CA 1
ATOM 843 C C . VAL A 1 112 ? -11.566 -2.760 -16.144 1.00 51.38 112 VAL A C 1
ATOM 845 O O . VAL A 1 112 ? -11.115 -3.904 -16.289 1.00 51.38 112 VAL A O 1
ATOM 848 N N . PRO A 1 113 ? -11.780 -1.910 -17.177 1.00 46.56 113 PRO A N 1
ATOM 849 C CA . PRO A 1 113 ? -11.576 -2.283 -18.572 1.00 46.56 113 PRO A CA 1
ATOM 850 C C . PRO A 1 113 ? -10.281 -3.075 -18.742 1.00 46.56 113 PRO A C 1
ATOM 852 O O . PRO A 1 113 ? -9.246 -2.671 -18.205 1.00 46.56 113 PRO A O 1
ATOM 855 N N . SER A 1 114 ? -10.347 -4.192 -19.476 1.00 47.31 114 SER A N 1
ATOM 856 C CA . SER A 1 114 ? -9.233 -5.123 -19.738 1.00 47.31 114 SER A CA 1
ATOM 857 C C . SER A 1 114 ? -7.906 -4.423 -20.056 1.00 47.31 114 SER A C 1
ATOM 859 O O . SER A 1 114 ? -6.844 -4.933 -19.723 1.00 47.31 114 SER A O 1
ATOM 861 N N . ASP A 1 115 ? -7.971 -3.243 -20.665 1.00 47.44 115 ASP A N 1
ATOM 862 C CA . ASP A 1 115 ? -6.829 -2.425 -21.066 1.00 47.44 115 ASP A CA 1
ATOM 863 C C . ASP A 1 115 ? -5.986 -1.885 -19.885 1.00 47.44 115 ASP A C 1
ATOM 865 O O . ASP A 1 115 ? -4.806 -1.587 -20.034 1.00 47.44 115 ASP A O 1
ATOM 869 N N . ARG A 1 116 ? -6.550 -1.797 -18.668 1.00 52.34 116 ARG A N 1
ATOM 870 C CA . ARG A 1 116 ? -5.794 -1.472 -17.437 1.00 52.34 116 ARG A CA 1
ATOM 871 C C . ARG A 1 116 ? -5.359 -2.702 -16.642 1.00 52.34 116 ARG A C 1
ATOM 873 O O . ARG A 1 116 ? -4.464 -2.568 -15.813 1.00 52.34 116 ARG A O 1
ATOM 880 N N . ARG A 1 117 ? -5.944 -3.882 -16.892 1.00 53.81 117 ARG A N 1
ATOM 881 C CA . ARG A 1 117 ? -5.478 -5.159 -16.314 1.00 53.81 117 ARG A CA 1
ATOM 882 C C . ARG A 1 117 ? -4.134 -5.612 -16.885 1.00 53.81 117 ARG A C 1
ATOM 884 O O . ARG A 1 117 ? -3.638 -6.640 -16.473 1.00 53.81 117 ARG A O 1
ATOM 891 N N . SER A 1 118 ? -3.551 -4.882 -17.831 1.00 57.16 118 SER A N 1
ATOM 892 C CA . SER A 1 118 ? -2.256 -5.214 -18.436 1.00 57.16 118 SER A CA 1
ATOM 893 C C . SER A 1 118 ? -1.190 -4.138 -18.217 1.00 57.16 118 SER A C 1
ATOM 895 O O . SER A 1 118 ? -0.022 -4.356 -18.539 1.00 57.16 118 SER A O 1
ATOM 897 N N . GLN A 1 119 ? -1.556 -2.971 -17.670 1.00 74.88 119 GLN A N 1
ATOM 898 C CA . GLN A 1 119 ? -0.612 -1.872 -17.489 1.00 74.88 119 GLN A CA 1
ATOM 899 C C . GLN A 1 119 ? 0.010 -1.907 -16.098 1.00 74.88 119 GLN A C 1
ATOM 901 O O . GLN A 1 119 ? -0.569 -1.439 -15.114 1.00 74.88 119 GLN A O 1
ATOM 906 N N . LEU A 1 120 ? 1.242 -2.411 -16.050 1.00 86.81 120 LEU A N 1
ATOM 907 C CA . LEU A 1 120 ? 2.101 -2.288 -14.883 1.00 86.81 120 LEU A CA 1
ATOM 908 C C . LEU A 1 120 ? 2.265 -0.826 -14.481 1.00 86.81 120 LEU A C 1
ATOM 910 O O . LEU A 1 120 ? 2.465 0.071 -15.305 1.00 86.81 120 LEU A O 1
ATOM 914 N N . ARG A 1 121 ? 2.221 -0.581 -13.173 1.00 88.75 121 ARG A N 1
ATOM 915 C CA . ARG A 1 121 ? 2.485 0.751 -12.637 1.00 88.75 121 ARG A CA 1
ATOM 916 C C . ARG A 1 121 ? 3.955 1.095 -12.784 1.00 88.75 121 ARG A C 1
ATOM 918 O O . ARG A 1 121 ? 4.802 0.314 -12.377 1.00 88.75 121 ARG A O 1
ATOM 925 N N . ARG A 1 122 ? 4.234 2.299 -13.280 1.00 91.25 122 ARG A N 1
ATOM 926 C CA . ARG A 1 122 ? 5.575 2.884 -13.263 1.00 91.25 122 ARG A CA 1
ATOM 927 C C . ARG A 1 122 ? 5.827 3.635 -11.964 1.00 91.25 122 ARG A C 1
ATOM 929 O O . ARG A 1 122 ? 5.015 4.474 -11.569 1.00 91.25 122 ARG A O 1
ATOM 936 N N . VAL A 1 123 ? 6.940 3.328 -11.312 1.00 90.81 123 VAL A N 1
ATOM 937 C CA . VAL A 1 123 ? 7.390 3.940 -10.064 1.00 90.81 123 VAL A CA 1
ATOM 938 C C . VAL A 1 123 ? 8.802 4.470 -10.267 1.00 90.81 123 VAL A C 1
ATOM 940 O O . VAL A 1 123 ? 9.758 3.709 -1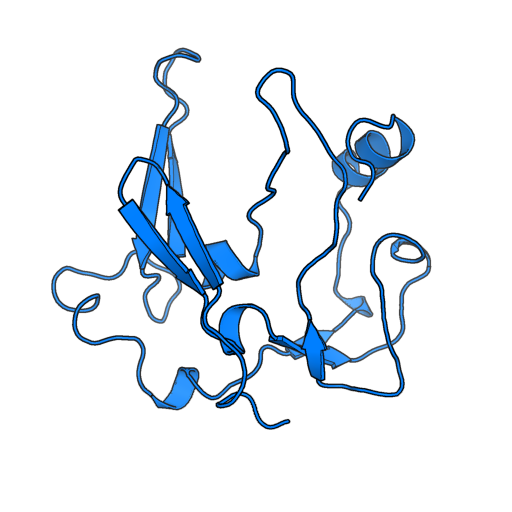0.357 1.00 90.81 123 VAL A O 1
ATOM 943 N N . ASP A 1 124 ? 8.927 5.791 -10.301 1.00 91.69 124 ASP A N 1
ATOM 944 C CA . ASP A 1 124 ? 10.219 6.472 -10.290 1.00 91.69 124 ASP A CA 1
ATOM 945 C C . ASP A 1 124 ? 10.683 6.642 -8.839 1.00 91.69 124 ASP A C 1
ATOM 947 O O . ASP A 1 124 ? 10.080 7.403 -8.072 1.00 91.69 124 ASP A O 1
ATOM 951 N N . LEU A 1 125 ? 11.749 5.935 -8.457 1.00 89.38 125 LEU A N 1
ATOM 952 C CA . LEU A 1 125 ? 12.268 5.951 -7.088 1.00 89.38 125 LEU A CA 1
ATOM 953 C C . LEU A 1 125 ? 12.730 7.335 -6.633 1.00 89.38 125 LEU A C 1
ATOM 955 O O . LEU A 1 125 ? 12.619 7.654 -5.449 1.00 89.38 125 LEU A O 1
ATOM 959 N N . MET A 1 126 ? 13.162 8.197 -7.554 1.00 89.31 126 MET A N 1
ATOM 960 C CA . MET A 1 126 ? 13.564 9.565 -7.225 1.00 89.31 126 MET A CA 1
ATOM 961 C C . MET A 1 126 ? 12.374 10.432 -6.796 1.00 89.31 126 MET A C 1
ATOM 963 O O . MET A 1 126 ? 12.559 11.444 -6.121 1.00 89.31 126 MET A O 1
ATOM 967 N N . LYS A 1 127 ? 11.146 10.029 -7.149 1.00 91.00 127 LYS A N 1
ATOM 968 C CA . LYS A 1 127 ? 9.899 10.698 -6.748 1.00 91.00 127 LYS A CA 1
ATOM 969 C C . LYS A 1 127 ? 9.276 10.104 -5.484 1.00 91.00 127 LYS A C 1
ATOM 971 O O . LYS A 1 127 ? 8.257 10.610 -5.010 1.00 91.00 127 LYS A O 1
ATOM 976 N N . VAL A 1 128 ? 9.859 9.047 -4.919 1.00 88.38 128 VAL A N 1
ATOM 977 C CA . VAL A 1 128 ? 9.341 8.411 -3.705 1.00 88.38 128 VAL A CA 1
ATOM 978 C C . VAL A 1 128 ? 9.748 9.222 -2.475 1.00 88.38 128 VAL A C 1
ATOM 980 O O . VAL A 1 128 ? 10.926 9.364 -2.131 1.00 88.38 128 VAL A O 1
ATOM 983 N N . HIS A 1 129 ? 8.740 9.736 -1.773 1.00 87.62 129 HIS A N 1
ATOM 984 C CA . HIS A 1 129 ? 8.923 10.507 -0.553 1.00 87.62 129 HIS A CA 1
ATOM 985 C C . HIS A 1 129 ? 8.656 9.653 0.686 1.00 87.62 129 HIS A C 1
ATOM 987 O O . HIS A 1 129 ? 7.600 9.035 0.803 1.00 87.62 129 HIS A O 1
ATOM 993 N N . LEU A 1 130 ? 9.588 9.675 1.640 1.00 83.25 130 LEU A N 1
ATOM 994 C CA . LEU A 1 130 ? 9.402 9.063 2.951 1.00 83.25 130 LEU A CA 1
ATOM 995 C C . LEU A 1 130 ? 8.992 10.149 3.962 1.00 83.25 130 LEU A C 1
ATOM 997 O O . LEU A 1 130 ? 9.830 11.004 4.280 1.00 83.25 130 LEU A O 1
ATOM 1001 N N . PRO A 1 131 ? 7.747 10.129 4.481 1.00 84.12 131 PRO A N 1
ATOM 1002 C CA . PRO A 1 131 ? 7.286 11.112 5.454 1.00 84.12 131 PRO A CA 1
ATOM 1003 C C . PRO A 1 131 ? 8.171 11.146 6.700 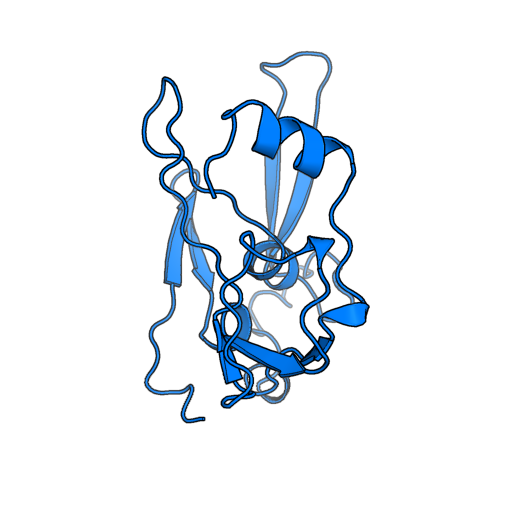1.00 84.12 131 PRO A C 1
ATOM 1005 O O . PRO A 1 131 ? 8.677 10.119 7.158 1.00 84.12 131 PRO A O 1
ATOM 1008 N N . GLN A 1 132 ? 8.317 12.325 7.302 1.00 82.38 132 GLN A N 1
ATOM 1009 C CA . GLN A 1 132 ? 9.162 12.496 8.487 1.00 82.38 132 GLN A CA 1
ATOM 1010 C C . GLN A 1 132 ? 8.702 11.630 9.669 1.00 82.38 132 GLN A C 1
ATOM 1012 O O . GLN A 1 132 ? 9.525 11.081 10.396 1.00 82.38 132 GLN A O 1
ATOM 1017 N N . THR A 1 133 ? 7.391 11.453 9.832 1.00 80.81 133 THR A N 1
ATOM 1018 C CA . THR A 1 133 ? 6.811 10.570 10.852 1.00 80.81 133 THR A CA 1
ATOM 1019 C C . THR A 1 133 ? 7.215 9.113 10.651 1.00 80.81 133 THR A C 1
ATOM 1021 O O . THR A 1 133 ? 7.564 8.447 11.622 1.00 80.81 133 THR A O 1
ATOM 1024 N N . ALA A 1 134 ? 7.261 8.635 9.403 1.00 78.00 134 ALA A N 1
ATOM 1025 C CA . ALA A 1 134 ? 7.743 7.293 9.088 1.00 78.00 134 ALA A CA 1
ATOM 1026 C C . ALA A 1 134 ? 9.229 7.141 9.449 1.00 78.00 134 ALA A C 1
ATOM 1028 O O . ALA A 1 134 ? 9.600 6.190 10.130 1.00 78.00 134 ALA A O 1
ATOM 1029 N N . LYS A 1 135 ? 10.069 8.132 9.114 1.00 76.31 135 LYS A N 1
ATOM 1030 C CA . LYS A 1 135 ? 11.494 8.137 9.503 1.00 76.31 135 LYS A CA 1
ATOM 1031 C C . LYS A 1 135 ? 11.690 8.048 11.020 1.00 76.31 135 LYS A C 1
ATOM 1033 O O . LYS A 1 135 ? 12.611 7.378 11.481 1.00 76.31 135 LYS A O 1
ATOM 1038 N N . ILE A 1 136 ? 10.840 8.721 11.797 1.00 77.25 136 ILE A N 1
ATOM 1039 C CA . ILE A 1 136 ? 10.874 8.671 13.266 1.00 77.25 136 ILE A CA 1
ATOM 1040 C C . ILE A 1 136 ? 10.440 7.287 13.766 1.00 77.25 136 ILE A C 1
ATOM 1042 O O . ILE A 1 136 ? 11.133 6.693 14.591 1.00 77.25 136 ILE A O 1
ATOM 1046 N N . ALA A 1 137 ? 9.340 6.746 13.238 1.00 70.12 137 ALA A N 1
ATOM 1047 C CA . ALA A 1 137 ? 8.812 5.441 13.638 1.00 70.12 137 ALA A CA 1
ATOM 1048 C C . ALA A 1 137 ? 9.801 4.292 13.366 1.00 70.12 137 ALA A C 1
ATOM 1050 O O . ALA A 1 137 ? 9.968 3.414 14.214 1.00 70.12 137 ALA A O 1
ATOM 1051 N N . MET A 1 138 ? 10.508 4.341 12.231 1.00 68.81 138 MET A N 1
ATOM 1052 C CA . MET A 1 138 ? 11.530 3.355 11.860 1.00 68.81 138 MET A CA 1
ATOM 1053 C C . MET A 1 138 ? 12.743 3.384 12.801 1.00 68.81 138 MET A C 1
ATOM 1055 O O . MET A 1 138 ? 13.273 2.336 13.164 1.00 68.81 138 MET A O 1
ATOM 1059 N N . LYS A 1 139 ? 13.156 4.570 13.270 1.00 69.00 139 LYS A N 1
ATOM 1060 C CA . LYS A 1 139 ? 14.223 4.701 14.280 1.00 69.00 139 LYS A CA 1
ATOM 1061 C C . LYS A 1 139 ? 13.793 4.201 15.661 1.00 69.00 139 LYS A C 1
ATOM 1063 O O . LYS A 1 139 ? 14.624 3.702 16.412 1.00 69.00 139 LYS A O 1
ATOM 1068 N N . GLY A 1 140 ? 12.508 4.329 15.989 1.00 61.50 140 GLY A N 1
ATOM 1069 C CA . GLY A 1 140 ? 11.938 3.938 17.280 1.00 61.50 140 GLY A CA 1
ATOM 1070 C C . GLY A 1 140 ? 11.594 2.452 17.431 1.00 61.50 140 GLY A C 1
ATOM 1071 O O . GLY A 1 140 ? 10.980 2.103 18.429 1.00 61.50 140 GLY A O 1
ATOM 1072 N N . GLN A 1 141 ? 11.941 1.587 16.466 1.00 53.91 141 GLN A N 1
ATOM 1073 C CA . GLN A 1 141 ? 11.576 0.155 16.432 1.00 53.91 141 GLN A CA 1
ATOM 1074 C C . GLN A 1 141 ? 10.060 -0.146 16.417 1.00 53.91 141 GLN A C 1
ATOM 1076 O O . GLN A 1 141 ? 9.672 -1.302 16.558 1.00 53.91 141 GLN A O 1
ATOM 1081 N N . PHE A 1 142 ? 9.193 0.846 16.187 1.00 49.31 142 PHE A N 1
ATOM 1082 C CA . PHE A 1 142 ? 7.736 0.637 16.118 1.00 49.31 142 PHE A CA 1
ATOM 1083 C C . PHE A 1 142 ? 7.292 -0.084 14.839 1.00 49.31 142 PHE A C 1
ATOM 1085 O O . PHE A 1 142 ? 6.217 -0.675 14.799 1.00 49.31 142 PHE A O 1
ATOM 1092 N N . ALA A 1 143 ? 8.127 -0.037 13.803 1.00 50.72 143 ALA A N 1
ATOM 1093 C CA . ALA A 1 143 ? 7.970 -0.785 12.569 1.00 50.72 143 ALA A CA 1
ATOM 1094 C C . ALA A 1 143 ? 9.367 -1.181 12.085 1.00 50.72 143 ALA A C 1
ATOM 1096 O O . ALA A 1 143 ? 10.078 -0.367 11.492 1.00 50.72 143 ALA A O 1
ATOM 1097 N N . ARG A 1 144 ? 9.790 -2.413 12.385 1.00 53.41 144 ARG A N 1
ATOM 1098 C CA . ARG A 1 144 ? 10.827 -3.060 11.580 1.00 53.41 144 ARG A CA 1
ATOM 1099 C C . ARG A 1 144 ? 10.132 -3.513 10.296 1.00 53.41 144 ARG A C 1
ATOM 1101 O O . ARG A 1 144 ? 9.354 -4.468 10.291 1.00 53.41 144 ARG A O 1
ATOM 1108 N N . LEU A 1 145 ? 10.290 -2.678 9.276 1.00 51.69 145 LEU A N 1
ATOM 1109 C CA . LEU A 1 145 ? 10.037 -3.039 7.889 1.00 51.69 145 LEU A CA 1
ATOM 1110 C C . LEU A 1 145 ? 11.228 -3.898 7.468 1.00 51.69 145 LEU A C 1
ATOM 1112 O O . LEU A 1 145 ? 12.366 -3.404 7.645 1.00 51.69 145 LEU A O 1
#

pLDDT: mean 82.89, std 13.74, range [45.84, 96.44]

Radius of gyration: 17.09 Å; chains: 1; bounding box: 44×29×42 Å

Sequence (145 aa):
SNLEVLPDLAFELGGKPFMLPPEAYMGEVEGGLPEHLAGVISFNSSNTCQLLLIESNATTSNGALWILGMPFFRKYYTTFHLGASREERSFYITEAGQDCSPAGPGEASQGVPSDRRSQLRRVDLMKVHLPQTAKIAMKGQFARL

Organism: NCBI:txid327968

Secondary structure (DSSP, 8-state):
---TTSPPEEEEETTEEEEE-HHHHEEEEES---GGGBTTB---TT-SEEE-------EETTEEPP---HHHHHHEEEEEE--SSSTT-EEEEEEB-TTSSBPPTTTTTS-S-TTTTT-PEEEEGGG----HHHHHHHHTTS---